Protein AF-M1ZRG5-F1 (afdb_monomer)

InterPro domains:
  IPR015018 Protein of unknown function DUF1905 [PF08922] (2-63)
  IPR037079 AF2212/PG0164-like superfamily [G3DSA:2.40.30.100] (1-65)

Mean predicted aligned error: 11.85 Å

pLDDT: mean 74.37, std 9.32, range [52.0, 87.56]

Sequence (133 aa):
MEIPFDVEKEFAAKRVKVLVKFENEEYRGSIVNMGLSCYIIGITKEIRNKIDRTYGDTIKVELQKDEEERIVIVPEEFKVKLSNNKIANDFYESLSYSQKHKYIQWITSAKKEETKVKRMKEAIVKLENKIKI

Nearest PDB structures (foldseek):
  2d9r-assembly1_A  TM=8.976E-01  e=7.922E-04  Porphyromonas gingivalis W83
  3op1-assembly2_C-2  TM=5.366E-01  e=7.580E+00  Streptococcus pneumoniae
  6lqt-assembly1_AF  TM=2.015E-01  e=8.061E+00  Saccharomyces cerevisiae S288C

Secondary structure (DSSP, 8-state):
-EE-S-HHHHH--SEEEEEEEETTEEEEEEEE--SSSSEEEPPPHHHHHHHT--TT----EEEEE----------HHHHHHHHT-HHHHHHHHHS-HHHHHHHHHHHHT-SSHHHHHHHHHHHHHHHHTT---

Foldseek 3Di:
DWDQDDCCVVPVDQWFFKFKQFPHDTDTWIWHDPVDNTIDTDDDPVVCVVSVDDPPDDTDIDIDGPPPPPDQPDPVVLVVLLVVPVQLVVLLVVDDPVQVNVLSCVLVVDPDPVVSVVSSVVSSVCSSVSHTD

Organism: NCBI:txid1232189

Radius of gyration: 19.48 Å; Cα contacts (8 Å, |Δi|>4): 153; chains: 1; bounding box: 47×26×49 Å

Structure (mmCIF, N/CA/C/O backbone):
data_AF-M1ZRG5-F1
#
_entry.id   AF-M1ZRG5-F1
#
loop_
_atom_site.group_PDB
_atom_site.id
_atom_site.type_symbol
_atom_site.label_atom_id
_atom_site.label_alt_id
_atom_site.label_comp_id
_atom_site.label_asym_id
_atom_site.label_entity_id
_atom_site.label_seq_id
_atom_site.pdbx_PDB_ins_code
_atom_site.Cartn_x
_atom_site.Cartn_y
_atom_site.Cartn_z
_atom_site.occupancy
_atom_site.B_iso_or_equiv
_atom_site.auth_seq_id
_atom_site.auth_comp_id
_atom_site.auth_asym_id
_atom_site.auth_atom_id
_atom_site.pdbx_PDB_model_num
ATOM 1 N N . MET A 1 1 ? 11.801 -7.002 -19.433 1.00 62.69 1 MET A N 1
ATOM 2 C CA . MET A 1 1 ? 12.129 -6.134 -20.579 1.00 62.69 1 MET A CA 1
ATOM 3 C C . MET A 1 1 ? 13.457 -5.491 -20.271 1.00 62.69 1 MET A C 1
ATOM 5 O O . MET A 1 1 ? 13.621 -5.033 -19.143 1.00 62.69 1 MET A O 1
ATOM 9 N N . GLU A 1 2 ? 14.387 -5.551 -21.212 1.00 64.31 2 GLU A N 1
ATOM 10 C CA . GLU A 1 2 ? 15.699 -4.923 -21.084 1.00 64.31 2 GLU A CA 1
ATOM 11 C C . GLU A 1 2 ? 15.589 -3.498 -21.604 1.00 64.31 2 GLU A C 1
ATOM 13 O O . GLU A 1 2 ? 15.056 -3.261 -22.687 1.00 64.31 2 GLU A O 1
ATOM 18 N N . ILE A 1 3 ? 16.022 -2.547 -20.790 1.00 65.81 3 ILE A N 1
ATOM 19 C CA . ILE A 1 3 ? 16.020 -1.137 -21.142 1.00 65.81 3 ILE A CA 1
ATOM 20 C C . ILE A 1 3 ? 17.432 -0.798 -21.646 1.00 65.81 3 ILE A C 1
ATOM 22 O O . ILE A 1 3 ? 18.366 -0.834 -20.842 1.00 65.81 3 ILE A O 1
ATOM 26 N N . PRO A 1 4 ? 17.612 -0.480 -22.944 1.00 63.31 4 PRO A N 1
ATOM 27 C CA . PRO A 1 4 ? 18.928 -0.238 -23.543 1.00 63.31 4 PRO A CA 1
ATOM 28 C C . PRO A 1 4 ? 19.482 1.172 -23.266 1.00 63.31 4 PRO A C 1
ATOM 30 O O . PRO A 1 4 ? 20.383 1.625 -23.967 1.00 63.31 4 PRO A O 1
ATOM 33 N N . PHE A 1 5 ? 18.943 1.890 -22.278 1.00 63.22 5 PHE A N 1
ATOM 34 C CA . PHE A 1 5 ? 19.421 3.211 -21.878 1.00 63.22 5 PHE A CA 1
ATOM 35 C C . PHE A 1 5 ? 19.763 3.242 -20.387 1.00 63.22 5 PHE A C 1
ATOM 37 O O . PHE A 1 5 ? 19.273 2.440 -19.588 1.00 63.22 5 PHE A O 1
ATOM 44 N N . ASP A 1 6 ? 20.628 4.183 -20.026 1.00 63.56 6 ASP A N 1
ATOM 45 C CA . ASP A 1 6 ? 21.233 4.262 -18.705 1.00 63.56 6 ASP A CA 1
ATOM 46 C C . ASP A 1 6 ? 20.306 4.963 -17.699 1.00 63.56 6 ASP A C 1
ATOM 48 O O . ASP A 1 6 ? 20.310 6.185 -17.538 1.00 63.56 6 ASP A O 1
ATOM 52 N N . VAL A 1 7 ? 19.463 4.170 -17.035 1.00 65.00 7 VAL A N 1
ATOM 53 C CA . VAL A 1 7 ? 18.509 4.657 -16.028 1.00 65.00 7 VAL A CA 1
ATOM 54 C C . VAL A 1 7 ? 19.241 5.225 -14.807 1.00 65.00 7 VAL A C 1
ATOM 56 O O . VAL A 1 7 ? 18.728 6.134 -14.169 1.00 65.00 7 VAL A O 1
ATOM 59 N N . GLU A 1 8 ? 20.437 4.745 -14.457 1.00 61.56 8 GLU A N 1
ATOM 60 C CA . GLU A 1 8 ? 21.197 5.311 -13.331 1.00 61.56 8 GLU A CA 1
ATOM 61 C C . GLU A 1 8 ? 21.732 6.703 -13.659 1.00 61.56 8 GLU A C 1
ATOM 63 O O . GLU A 1 8 ? 21.736 7.560 -12.781 1.00 61.56 8 GLU A O 1
ATOM 68 N N . LYS A 1 9 ? 22.089 6.973 -14.918 1.00 61.34 9 LYS A N 1
ATOM 69 C CA . LYS A 1 9 ? 22.484 8.318 -15.350 1.00 61.34 9 LYS A CA 1
ATOM 70 C C . LYS A 1 9 ? 21.325 9.319 -15.348 1.00 61.34 9 LYS A C 1
ATOM 72 O O . LYS A 1 9 ? 21.523 10.461 -14.950 1.00 61.34 9 LYS A O 1
ATOM 77 N N . GLU A 1 10 ? 20.135 8.894 -15.770 1.00 65.00 10 GLU A N 1
ATOM 78 C CA . GLU A 1 10 ? 18.929 9.743 -15.807 1.00 65.00 10 GLU A CA 1
ATOM 79 C C . GLU A 1 10 ? 18.258 9.893 -14.432 1.00 65.00 10 GLU A C 1
ATOM 81 O O . GLU A 1 10 ? 17.826 10.978 -14.052 1.00 65.00 10 GLU A O 1
ATOM 86 N N . PHE A 1 11 ? 18.180 8.812 -13.654 1.00 62.44 11 PHE A N 1
ATOM 87 C CA . PHE A 1 11 ? 17.395 8.762 -12.418 1.00 62.44 11 PHE A CA 1
ATOM 88 C C . PHE A 1 11 ? 18.240 8.663 -11.137 1.00 62.44 11 PHE A C 1
ATOM 90 O O . PHE A 1 11 ? 17.670 8.644 -10.043 1.00 62.44 11 PHE A O 1
ATOM 97 N N . ALA A 1 12 ? 19.573 8.601 -11.246 1.00 57.56 12 ALA A N 1
ATOM 98 C CA . ALA A 1 12 ? 20.544 8.638 -10.142 1.00 57.56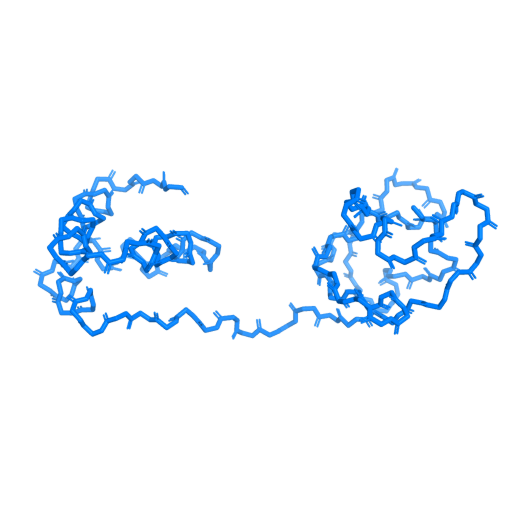 12 ALA A CA 1
ATOM 99 C C . ALA A 1 12 ? 20.325 7.603 -9.018 1.00 57.56 12 ALA A C 1
ATOM 101 O O . ALA A 1 12 ? 20.787 7.789 -7.891 1.00 57.56 12 ALA A O 1
ATOM 102 N N . ALA A 1 13 ? 19.619 6.501 -9.289 1.00 60.31 13 ALA A N 1
ATOM 103 C CA . ALA A 1 13 ? 19.348 5.475 -8.289 1.00 60.31 13 ALA A CA 1
ATOM 104 C C . ALA A 1 13 ? 19.317 4.059 -8.882 1.00 60.31 13 ALA A C 1
ATOM 106 O O . ALA A 1 13 ? 18.770 3.811 -9.952 1.00 60.31 13 ALA A O 1
ATOM 107 N N . LYS A 1 14 ? 19.842 3.094 -8.116 1.00 58.69 14 LYS A N 1
ATOM 108 C CA . LYS A 1 14 ? 19.824 1.655 -8.455 1.00 58.69 14 LYS A CA 1
ATOM 109 C C . LYS A 1 14 ? 18.425 1.035 -8.402 1.00 58.69 14 LYS A C 1
ATOM 111 O O . LYS A 1 14 ? 18.175 -0.007 -9.008 1.00 58.69 14 LYS A O 1
ATOM 116 N N . ARG A 1 15 ? 17.525 1.658 -7.634 1.00 65.00 15 ARG A N 1
ATOM 117 C CA . ARG A 1 15 ? 16.115 1.289 -7.510 1.00 65.00 15 ARG A CA 1
ATOM 118 C C . ARG A 1 15 ? 15.265 2.545 -7.575 1.00 65.00 15 ARG A C 1
ATOM 120 O O . ARG A 1 15 ? 15.196 3.294 -6.605 1.00 65.00 15 ARG A O 1
ATOM 127 N N . VAL A 1 16 ? 14.598 2.739 -8.703 1.00 68.25 16 VAL A N 1
ATOM 128 C CA . VAL A 1 16 ? 13.790 3.934 -8.964 1.00 68.25 16 VAL A CA 1
ATOM 129 C C . VAL A 1 16 ? 12.347 3.507 -9.132 1.00 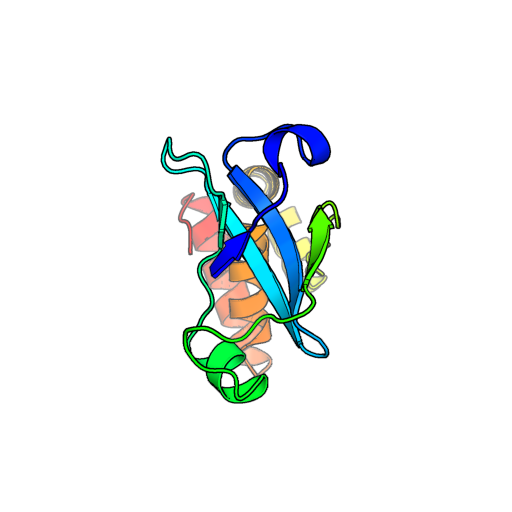68.25 16 VAL A C 1
ATOM 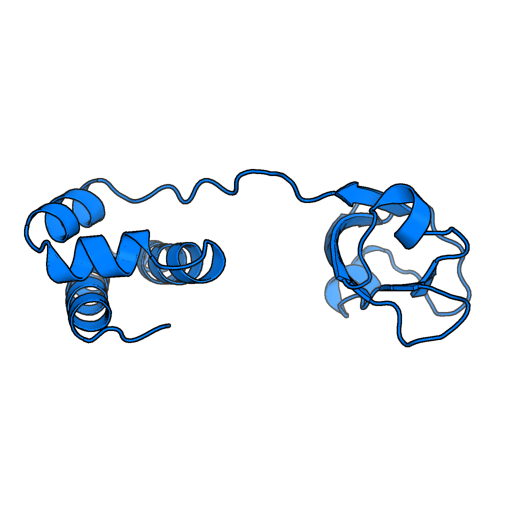131 O O . VAL A 1 16 ? 12.046 2.575 -9.883 1.00 68.25 16 VAL A O 1
ATOM 134 N N . LYS A 1 17 ? 11.448 4.175 -8.408 1.00 70.75 17 LYS A N 1
ATOM 135 C CA . LYS A 1 17 ? 10.017 4.082 -8.685 1.00 70.75 17 LYS A CA 1
ATOM 136 C C . LYS A 1 17 ? 9.738 4.949 -9.897 1.00 70.75 17 LYS A C 1
ATOM 138 O O . LYS A 1 17 ? 9.982 6.153 -9.870 1.00 70.75 17 LYS A O 1
ATOM 143 N N . VAL A 1 18 ? 9.260 4.313 -10.948 1.00 74.56 18 VAL A N 1
ATOM 144 C CA . VAL A 1 18 ? 8.976 4.978 -12.212 1.00 74.56 18 VAL A CA 1
ATOM 145 C C . VAL A 1 18 ? 7.553 4.676 -12.626 1.00 74.56 18 VAL A C 1
ATOM 147 O O . VAL A 1 18 ? 7.029 3.578 -12.400 1.00 74.56 18 VAL A O 1
ATOM 150 N N . LEU A 1 19 ? 6.941 5.670 -13.240 1.00 75.62 19 LEU A N 1
ATOM 151 C CA . LEU A 1 19 ? 5.712 5.526 -13.980 1.00 75.62 19 LEU A CA 1
ATOM 152 C C . LEU A 1 19 ? 6.129 5.333 -15.438 1.00 75.62 19 LEU A C 1
ATOM 154 O O . LEU A 1 19 ? 6.686 6.227 -16.067 1.00 75.62 19 LEU A O 1
ATOM 158 N N . VAL A 1 20 ? 5.983 4.106 -15.921 1.00 75.56 20 VAL A N 1
ATOM 159 C CA . VAL A 1 20 ? 6.331 3.704 -17.279 1.00 75.56 20 VAL A CA 1
ATOM 160 C C . VAL A 1 20 ? 5.064 3.615 -18.093 1.00 75.56 20 VAL A C 1
ATOM 162 O O . VAL A 1 20 ? 4.181 2.829 -17.770 1.00 75.56 20 VAL A O 1
ATOM 165 N N . LYS A 1 21 ? 4.979 4.391 -19.160 1.00 78.12 21 LYS A N 1
ATOM 166 C CA . LYS A 1 21 ? 3.895 4.311 -20.125 1.00 78.12 21 LYS A CA 1
ATOM 167 C C . LYS A 1 21 ? 4.348 3.462 -21.307 1.00 78.12 21 LYS A C 1
ATOM 169 O O . LYS A 1 21 ? 5.275 3.823 -22.029 1.00 78.12 21 LYS A O 1
ATOM 174 N N . PHE A 1 22 ? 3.729 2.299 -21.462 1.00 78.19 22 PHE A N 1
ATOM 175 C CA . PHE A 1 22 ? 3.969 1.361 -22.551 1.00 78.19 22 PHE A CA 1
ATOM 176 C C . PHE A 1 22 ? 2.959 1.631 -23.669 1.00 78.19 22 PHE A C 1
ATOM 178 O O . PHE A 1 22 ? 1.811 1.207 -23.554 1.00 78.19 22 PHE A O 1
ATOM 185 N N . GLU A 1 23 ? 3.371 2.338 -24.724 1.00 73.69 23 GLU A N 1
ATOM 186 C CA . GLU A 1 23 ? 2.516 2.859 -25.812 1.00 73.69 23 GLU A CA 1
ATOM 187 C C . GLU A 1 23 ? 1.293 3.674 -25.334 1.00 73.69 23 GLU A C 1
ATOM 189 O O . GLU A 1 23 ? 1.291 4.899 -25.415 1.00 73.69 23 GLU A O 1
ATOM 194 N N . ASN A 1 24 ? 0.258 3.004 -24.823 1.00 69.25 24 ASN A N 1
ATOM 195 C CA . ASN A 1 24 ? -0.990 3.593 -24.335 1.00 69.25 24 ASN A CA 1
ATOM 196 C C . ASN A 1 24 ? -1.354 3.180 -22.896 1.00 69.25 24 ASN A C 1
ATOM 198 O O . ASN A 1 24 ? -2.359 3.641 -22.366 1.00 69.25 24 ASN A O 1
ATOM 202 N N . GLU A 1 25 ? -0.554 2.325 -22.256 1.00 73.81 25 GLU A N 1
ATOM 203 C CA . GLU A 1 25 ? -0.836 1.789 -20.923 1.00 73.81 25 GLU A CA 1
ATOM 204 C C . GLU A 1 25 ? 0.164 2.286 -19.889 1.00 73.81 25 GLU A C 1
ATOM 206 O O . GLU A 1 25 ? 1.370 2.064 -19.992 1.00 73.81 25 GLU A O 1
ATOM 211 N N . GLU A 1 26 ? -0.351 2.939 -18.855 1.00 76.38 26 GLU A N 1
ATOM 212 C CA . GLU A 1 26 ? 0.445 3.430 -17.741 1.00 76.38 26 GLU A CA 1
ATOM 213 C C . GLU A 1 26 ? 0.686 2.323 -16.714 1.00 76.38 26 GLU A C 1
ATOM 215 O O . GLU A 1 26 ? -0.234 1.687 -16.198 1.00 76.38 26 GLU A O 1
ATOM 220 N N . TYR A 1 27 ? 1.951 2.123 -16.366 1.00 76.44 27 TYR A N 1
ATOM 221 C CA . TYR A 1 27 ? 2.387 1.150 -15.388 1.00 76.44 27 TYR A CA 1
ATOM 222 C C . TYR A 1 27 ? 3.282 1.774 -14.339 1.00 76.44 27 TYR A C 1
ATOM 224 O O . TYR A 1 27 ? 4.308 2.376 -14.633 1.00 76.44 27 TYR A O 1
ATOM 232 N N . ARG A 1 28 ? 2.964 1.526 -13.073 1.00 74.00 28 ARG A N 1
ATOM 233 C CA . ARG A 1 28 ? 3.845 1.901 -11.970 1.00 74.00 28 ARG A CA 1
ATOM 234 C C . ARG A 1 28 ? 4.734 0.725 -11.619 1.00 74.00 28 ARG A C 1
ATOM 236 O O . ARG A 1 28 ? 4.289 -0.242 -11.001 1.00 74.00 28 ARG A O 1
ATOM 243 N N . GLY A 1 29 ? 5.994 0.834 -12.013 1.00 72.19 29 GLY A N 1
ATOM 244 C CA . GLY A 1 29 ? 7.008 -0.185 -11.810 1.00 72.19 29 GLY A CA 1
ATOM 245 C C . GLY A 1 29 ? 8.115 0.261 -10.864 1.00 72.19 29 GLY A C 1
ATOM 246 O O . GLY A 1 29 ? 8.188 1.394 -10.387 1.00 72.19 29 GLY A O 1
ATOM 247 N N . SER A 1 30 ? 9.017 -0.671 -10.586 1.00 72.06 30 SER A N 1
ATOM 248 C CA . SER A 1 30 ? 10.340 -0.342 -10.066 1.00 72.06 30 SER A CA 1
ATOM 249 C C . SER A 1 30 ? 11.363 -0.827 -11.073 1.00 72.06 30 SER A C 1
ATOM 251 O O . SER A 1 30 ? 11.349 -2.007 -11.426 1.00 72.06 30 SER A O 1
ATOM 253 N N . ILE A 1 31 ? 12.237 0.071 -11.517 1.00 76.31 31 ILE A N 1
ATOM 254 C CA . ILE A 1 31 ? 13.424 -0.337 -12.259 1.00 76.31 31 ILE A CA 1
ATOM 255 C C . ILE A 1 31 ? 14.448 -0.808 -11.244 1.00 76.31 31 ILE A C 1
ATOM 257 O O . ILE A 1 31 ? 14.682 -0.142 -10.231 1.00 76.31 31 ILE A O 1
ATOM 261 N N . VAL A 1 32 ? 15.033 -1.966 -11.517 1.00 69.94 32 VAL A N 1
ATOM 262 C CA . VAL A 1 32 ? 16.123 -2.521 -10.727 1.00 69.94 32 VAL A CA 1
ATOM 263 C C . VAL A 1 32 ? 17.312 -2.786 -11.637 1.00 69.94 32 VAL A C 1
ATOM 265 O O . VAL A 1 32 ? 17.160 -3.296 -12.749 1.00 69.94 32 VAL A O 1
ATOM 268 N N . ASN A 1 33 ? 18.500 -2.446 -11.152 1.00 68.44 33 ASN A N 1
ATOM 269 C CA . ASN A 1 33 ? 19.747 -2.920 -11.733 1.00 68.44 33 ASN A CA 1
ATOM 270 C C . ASN A 1 33 ? 20.224 -4.137 -10.923 1.00 68.44 33 ASN A C 1
ATOM 272 O O . ASN A 1 33 ? 20.478 -4.022 -9.724 1.00 68.44 33 ASN A O 1
ATOM 276 N N . MET A 1 34 ? 20.314 -5.309 -11.558 1.00 60.38 34 MET A N 1
ATOM 277 C CA . MET A 1 34 ? 20.814 -6.545 -10.932 1.00 60.38 34 MET A CA 1
ATOM 278 C C . MET A 1 34 ? 22.340 -6.722 -11.084 1.00 60.38 34 MET A C 1
ATOM 280 O O . MET A 1 34 ? 22.832 -7.845 -11.078 1.00 60.38 34 MET A O 1
ATOM 284 N N . GLY A 1 35 ? 23.107 -5.638 -11.232 1.00 57.44 35 GLY A N 1
ATOM 285 C CA . GLY A 1 35 ? 24.555 -5.693 -11.473 1.00 57.44 35 GLY A CA 1
ATOM 286 C C . GLY A 1 35 ? 24.927 -6.106 -12.901 1.00 57.44 35 GLY A C 1
ATOM 287 O O . GLY A 1 35 ? 26.052 -6.533 -13.140 1.00 57.44 35 GLY A O 1
ATOM 288 N N . LEU A 1 36 ? 23.982 -5.995 -13.836 1.00 57.97 36 LEU A N 1
ATOM 289 C CA . LEU A 1 36 ? 24.164 -6.263 -15.263 1.00 57.97 36 LEU A CA 1
ATOM 290 C C . LEU A 1 36 ? 24.201 -4.937 -16.033 1.00 57.97 36 LEU A C 1
ATOM 292 O O . LEU A 1 36 ? 23.675 -3.925 -15.572 1.00 57.97 36 LEU A O 1
ATOM 296 N N . SER A 1 37 ? 24.755 -4.958 -17.246 1.00 60.31 37 SER A N 1
ATOM 297 C CA . SER A 1 37 ? 24.798 -3.812 -18.172 1.00 60.31 37 SER A CA 1
ATOM 298 C C . SER A 1 37 ? 23.420 -3.370 -18.698 1.00 60.31 37 SER A C 1
ATOM 300 O O . SER A 1 37 ? 23.352 -2.506 -19.563 1.00 60.31 37 SER A O 1
ATOM 302 N N . CYS A 1 38 ? 22.328 -3.983 -18.228 1.00 63.22 38 CYS A N 1
ATOM 303 C CA . CYS A 1 38 ? 20.959 -3.732 -18.669 1.00 63.22 38 CYS A CA 1
ATOM 304 C C . CYS A 1 38 ? 20.038 -3.529 -17.460 1.00 63.22 38 CYS A C 1
ATOM 306 O O . CYS A 1 38 ? 20.070 -4.302 -16.497 1.00 63.22 38 CYS A O 1
ATOM 308 N N . 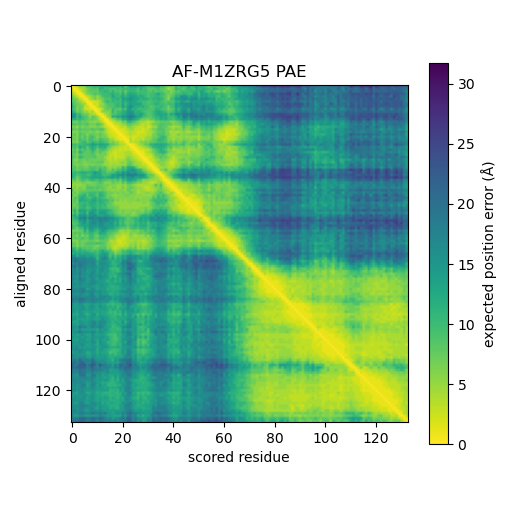TYR A 1 39 ? 19.174 -2.515 -17.527 1.00 69.19 39 TYR A N 1
ATOM 309 C CA . TYR A 1 39 ? 18.123 -2.308 -16.532 1.00 69.19 39 TYR A CA 1
ATOM 310 C C . TYR A 1 39 ? 16.929 -3.194 -16.843 1.00 69.19 39 TYR A C 1
ATOM 312 O O . TYR A 1 39 ? 16.527 -3.343 -18.000 1.00 69.19 39 TYR A O 1
ATOM 320 N N . ILE A 1 40 ? 16.338 -3.760 -15.794 1.00 69.75 40 ILE A N 1
ATOM 321 C CA . ILE A 1 40 ? 15.186 -4.640 -15.928 1.00 69.75 40 ILE A CA 1
ATOM 322 C C . ILE A 1 40 ? 13.990 -3.973 -15.263 1.00 69.75 40 ILE A C 1
ATOM 324 O O . ILE A 1 40 ? 14.037 -3.577 -14.095 1.00 69.75 40 ILE A O 1
ATOM 328 N N . ILE A 1 41 ? 12.889 -3.900 -16.007 1.00 73.06 41 ILE A N 1
ATOM 329 C CA . ILE A 1 41 ? 11.569 -3.622 -15.450 1.00 73.06 41 ILE A CA 1
ATOM 330 C C . ILE A 1 41 ? 10.717 -4.889 -15.481 1.00 73.06 41 ILE A C 1
ATOM 332 O O . ILE A 1 41 ? 10.589 -5.568 -16.509 1.00 73.06 41 ILE A O 1
ATOM 336 N N . GLY A 1 42 ? 10.151 -5.223 -14.322 1.00 67.06 42 GLY A N 1
ATOM 337 C CA . GLY A 1 42 ? 9.166 -6.288 -14.198 1.00 67.06 42 GLY A CA 1
ATOM 338 C C . GLY A 1 42 ? 7.813 -5.785 -14.680 1.00 67.06 42 GLY A C 1
ATOM 339 O O . GLY A 1 42 ? 7.289 -4.838 -14.105 1.00 67.06 42 GLY A O 1
ATOM 340 N N . ILE A 1 43 ? 7.254 -6.415 -15.709 1.00 70.75 43 ILE A N 1
ATOM 341 C CA . ILE A 1 43 ? 5.931 -6.095 -16.261 1.00 70.75 43 ILE A CA 1
ATOM 342 C C . ILE A 1 43 ? 4.949 -7.157 -15.763 1.00 70.75 43 ILE A C 1
ATOM 344 O O . ILE A 1 43 ? 5.253 -8.351 -15.806 1.00 70.75 43 ILE A O 1
ATOM 348 N N . THR A 1 44 ? 3.780 -6.745 -15.271 1.00 74.06 44 THR A N 1
ATOM 349 C CA . THR A 1 44 ? 2.726 -7.688 -14.875 1.00 74.06 44 THR A CA 1
ATOM 350 C C . THR A 1 44 ? 2.055 -8.311 -16.100 1.00 74.06 44 THR A C 1
ATOM 352 O O . THR A 1 44 ? 2.018 -7.735 -17.189 1.00 74.06 44 THR A O 1
ATOM 355 N N . LYS A 1 45 ? 1.483 -9.509 -15.926 1.00 72.31 45 LYS A N 1
ATOM 356 C CA . LYS A 1 45 ? 0.783 -10.231 -17.002 1.00 72.31 45 LYS A CA 1
ATOM 357 C C . LYS A 1 45 ? -0.379 -9.422 -17.597 1.00 72.31 45 LYS A C 1
ATOM 359 O O . LYS A 1 45 ? -0.651 -9.548 -18.783 1.00 72.31 45 LYS A O 1
ATOM 364 N N . GLU A 1 46 ? -1.025 -8.575 -16.797 1.00 73.44 46 GLU A N 1
ATOM 365 C CA . GLU A 1 46 ? -2.120 -7.702 -17.240 1.00 73.44 46 GLU A CA 1
ATOM 366 C C . GLU A 1 46 ? -1.671 -6.693 -18.296 1.00 73.44 46 GLU A C 1
ATOM 368 O O . GLU A 1 46 ? -2.269 -6.627 -19.365 1.00 73.44 46 GLU A O 1
ATOM 373 N N . ILE A 1 47 ? -0.582 -5.964 -18.044 1.00 75.12 47 ILE A N 1
ATOM 374 C CA . ILE A 1 47 ? -0.062 -4.990 -19.013 1.00 75.12 47 ILE A CA 1
ATOM 375 C C . ILE A 1 47 ? 0.444 -5.691 -20.251 1.00 75.12 47 ILE A C 1
ATOM 377 O O . ILE A 1 47 ? 0.185 -5.226 -21.351 1.00 75.12 47 ILE A O 1
ATOM 381 N N . ARG A 1 48 ? 1.088 -6.848 -20.077 1.00 73.56 48 ARG A N 1
ATOM 382 C CA . ARG A 1 48 ? 1.521 -7.673 -21.199 1.00 73.56 48 ARG A CA 1
ATOM 383 C C . ARG A 1 48 ? 0.363 -8.065 -22.122 1.00 73.56 48 ARG A C 1
ATOM 385 O O . ARG A 1 48 ? 0.520 -7.992 -23.333 1.00 73.56 48 ARG A O 1
ATOM 392 N N . ASN A 1 49 ? -0.773 -8.467 -21.554 1.00 74.62 49 ASN A N 1
ATOM 393 C CA . ASN A 1 49 ? -1.969 -8.785 -22.333 1.00 74.62 49 ASN A CA 1
ATOM 394 C C . ASN A 1 49 ? -2.566 -7.539 -22.995 1.00 74.62 49 ASN A C 1
ATOM 396 O O . ASN A 1 49 ? -3.084 -7.635 -24.096 1.00 74.62 49 ASN A O 1
ATOM 400 N N . LYS A 1 50 ? -2.504 -6.374 -22.344 1.00 75.94 50 LYS A N 1
ATOM 401 C CA . LYS A 1 50 ? -3.061 -5.137 -22.903 1.00 75.94 50 LYS A CA 1
ATOM 402 C C . LYS A 1 50 ? -2.245 -4.550 -24.048 1.00 75.94 50 LYS A C 1
ATOM 404 O O . LYS A 1 50 ? -2.827 -4.035 -24.993 1.00 75.94 50 LYS A O 1
ATOM 409 N N . ILE A 1 51 ? -0.918 -4.607 -23.959 1.00 72.75 51 ILE A N 1
ATOM 410 C CA . ILE A 1 51 ? -0.046 -4.166 -25.053 1.00 72.75 51 ILE A CA 1
ATOM 411 C C . ILE A 1 51 ? -0.038 -5.178 -26.208 1.00 72.75 51 ILE A C 1
ATOM 413 O O . ILE A 1 51 ? 0.421 -4.836 -27.288 1.00 72.75 51 ILE A O 1
ATOM 417 N N . ASP A 1 52 ? -0.531 -6.403 -25.981 1.00 67.12 52 ASP A N 1
ATOM 418 C CA . ASP A 1 52 ? -0.532 -7.523 -26.935 1.00 67.12 52 ASP A CA 1
ATOM 419 C C . ASP A 1 52 ? 0.851 -7.762 -27.576 1.00 67.12 52 ASP A C 1
ATOM 421 O O . ASP A 1 52 ? 0.990 -8.095 -28.748 1.00 67.12 52 ASP A O 1
ATOM 425 N N . ARG A 1 53 ? 1.924 -7.557 -26.795 1.00 67.50 53 ARG A N 1
ATOM 426 C CA . ARG A 1 53 ? 3.313 -7.732 -27.251 1.00 67.50 53 ARG A CA 1
ATOM 427 C C . ARG A 1 53 ? 3.980 -8.931 -26.602 1.00 67.50 53 ARG A C 1
ATOM 429 O O . ARG A 1 53 ? 3.864 -9.195 -25.396 1.00 67.50 53 ARG A O 1
ATOM 436 N N . THR A 1 54 ? 4.727 -9.663 -27.421 1.00 57.47 54 THR A N 1
ATOM 437 C CA . THR A 1 54 ? 5.426 -10.885 -27.025 1.00 57.47 54 THR A CA 1
ATOM 438 C C . THR A 1 54 ? 6.913 -10.645 -26.763 1.00 57.47 54 THR A C 1
ATOM 440 O O . THR A 1 54 ? 7.412 -9.524 -26.804 1.00 57.47 54 THR A O 1
ATOM 443 N N . TYR A 1 55 ? 7.630 -11.710 -26.400 1.00 64.44 55 TYR A N 1
ATOM 444 C CA . TYR A 1 55 ? 9.082 -11.659 -26.233 1.00 64.44 55 TYR A CA 1
ATOM 445 C C . TYR A 1 55 ? 9.743 -11.297 -27.575 1.00 64.44 55 TYR A C 1
ATOM 447 O O . TYR A 1 55 ? 9.399 -11.904 -28.584 1.00 64.44 55 TYR A O 1
ATOM 455 N N . GLY A 1 56 ? 10.675 -10.341 -27.581 1.00 66.44 56 GLY A N 1
ATOM 456 C CA . GLY A 1 56 ? 11.412 -9.925 -28.785 1.00 66.44 56 GLY A CA 1
ATOM 457 C C . GLY A 1 56 ? 10.853 -8.697 -2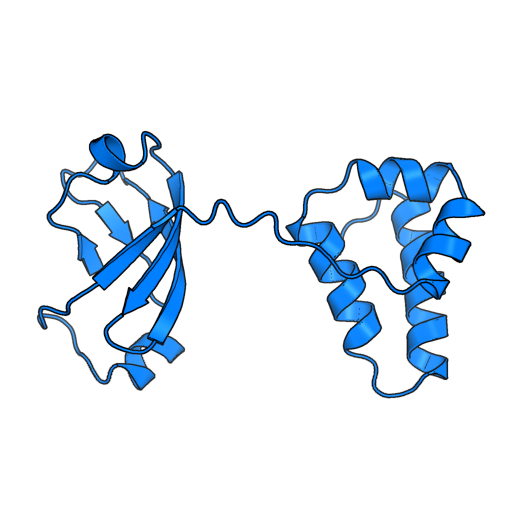9.514 1.00 66.44 56 GLY A C 1
ATOM 458 O O . GLY A 1 56 ? 11.529 -8.183 -30.399 1.00 66.44 56 GLY A O 1
ATOM 459 N N . ASP A 1 57 ? 9.678 -8.191 -29.128 1.00 68.31 57 ASP A N 1
ATOM 460 C CA . ASP A 1 57 ? 9.131 -6.955 -29.696 1.00 68.31 57 ASP A CA 1
ATOM 461 C C . ASP A 1 57 ? 9.779 -5.714 -29.064 1.00 68.31 57 ASP A C 1
ATOM 463 O O . ASP A 1 57 ? 9.869 -5.589 -27.837 1.00 68.31 57 ASP A O 1
ATOM 467 N N . THR A 1 58 ? 10.183 -4.765 -29.908 1.00 66.12 58 THR A N 1
ATOM 468 C CA . THR A 1 58 ? 10.631 -3.440 -29.471 1.00 66.12 58 THR A CA 1
ATOM 469 C C . THR A 1 58 ? 9.416 -2.541 -29.310 1.00 66.12 58 THR A C 1
ATOM 471 O O . THR A 1 58 ? 8.769 -2.184 -30.293 1.00 66.12 58 THR A O 1
ATOM 474 N N . ILE A 1 59 ? 9.126 -2.133 -28.079 1.00 71.00 59 ILE A N 1
ATOM 475 C CA . ILE A 1 59 ? 8.065 -1.164 -27.793 1.00 71.00 59 ILE A CA 1
ATOM 476 C C . ILE A 1 59 ? 8.652 0.177 -27.374 1.00 71.00 59 ILE A C 1
ATOM 478 O O . ILE A 1 59 ? 9.721 0.240 -26.764 1.00 71.00 59 ILE A O 1
ATOM 482 N N . LYS A 1 60 ? 7.928 1.259 -27.669 1.00 69.50 60 LYS A N 1
ATOM 483 C CA . LYS A 1 60 ? 8.243 2.571 -27.107 1.00 69.50 60 LYS A CA 1
ATOM 484 C C . LYS A 1 60 ? 7.731 2.637 -25.676 1.00 69.50 60 LYS A C 1
ATOM 486 O O . LYS A 1 60 ? 6.556 2.381 -25.408 1.00 69.50 60 LYS A O 1
ATOM 491 N N . VAL A 1 61 ? 8.642 2.972 -24.772 1.00 70.81 61 VAL A N 1
ATOM 492 C CA . VAL A 1 61 ? 8.361 3.132 -23.350 1.00 70.81 61 VAL A CA 1
ATOM 493 C C . VAL A 1 61 ? 8.731 4.546 -22.953 1.00 70.81 61 VAL A C 1
ATOM 495 O O . VAL A 1 61 ? 9.850 4.988 -23.203 1.00 70.81 61 VAL A O 1
ATOM 498 N N . GLU A 1 62 ? 7.791 5.267 -22.364 1.00 75.69 62 GLU A N 1
ATOM 499 C CA . GLU A 1 62 ? 8.068 6.563 -21.754 1.00 75.69 62 GLU A CA 1
ATOM 500 C C . GLU A 1 62 ? 8.237 6.334 -20.260 1.00 75.69 62 GLU A C 1
ATOM 502 O O . GLU A 1 62 ? 7.375 5.724 -19.630 1.00 75.69 62 GLU A O 1
ATOM 507 N N . LEU A 1 63 ? 9.351 6.779 -19.685 1.00 72.62 63 LEU A N 1
ATOM 508 C CA . LEU A 1 63 ? 9.584 6.654 -18.252 1.00 72.62 63 LEU A CA 1
ATOM 509 C C . LEU A 1 63 ? 9.548 8.026 -17.619 1.00 72.62 63 LEU A C 1
ATOM 511 O O . LEU A 1 63 ? 10.285 8.925 -18.011 1.00 72.62 63 LEU A O 1
ATOM 515 N N . GLN A 1 64 ? 8.717 8.155 -16.599 1.00 72.19 64 GLN A N 1
ATOM 516 C CA . GLN A 1 64 ? 8.682 9.317 -15.735 1.00 72.19 64 GLN A CA 1
ATOM 517 C C . GLN A 1 64 ? 9.046 8.900 -14.321 1.00 72.19 64 GLN A C 1
ATOM 519 O O . GLN A 1 64 ? 8.663 7.830 -13.835 1.00 72.19 64 GLN A O 1
ATOM 524 N N . LYS A 1 65 ? 9.815 9.751 -13.644 1.00 69.06 65 LYS A N 1
ATOM 525 C CA . LYS A 1 65 ? 10.110 9.566 -12.228 1.00 69.06 65 LYS A CA 1
ATOM 526 C C . LYS A 1 65 ? 8.793 9.768 -11.485 1.00 69.06 65 LYS A C 1
ATOM 528 O O . LYS A 1 65 ? 8.163 10.811 -11.632 1.00 69.06 65 LYS A O 1
ATOM 533 N N . ASP A 1 66 ? 8.360 8.767 -10.721 1.00 67.38 66 ASP A N 1
ATOM 534 C CA . ASP A 1 66 ? 7.157 8.872 -9.882 1.00 67.38 66 ASP A CA 1
ATOM 535 C C . ASP A 1 66 ? 7.532 9.740 -8.665 1.00 67.38 66 ASP A C 1
ATOM 537 O O . ASP A 1 66 ? 7.798 9.232 -7.577 1.00 67.38 66 ASP A O 1
ATOM 541 N N . GLU A 1 67 ? 7.658 11.052 -8.893 1.00 56.38 67 GLU A N 1
ATOM 542 C CA . GLU A 1 67 ? 7.803 12.087 -7.857 1.00 56.38 67 GLU A CA 1
ATOM 543 C C . GLU A 1 67 ? 6.457 12.661 -7.433 1.00 56.38 67 GLU A C 1
ATOM 545 O O . GLU A 1 67 ? 6.422 13.513 -6.551 1.00 56.38 67 GLU A O 1
ATOM 550 N N . GLU A 1 68 ? 5.354 12.196 -8.031 1.00 53.19 68 GLU A N 1
ATOM 551 C CA . GLU A 1 68 ? 4.024 12.586 -7.589 1.00 53.19 68 GLU A CA 1
ATOM 552 C C . GLU A 1 68 ? 3.911 12.355 -6.081 1.00 53.19 68 GLU A C 1
ATOM 554 O O . GLU A 1 68 ? 3.969 11.221 -5.588 1.00 53.19 68 GLU A O 1
ATOM 559 N N . GLU A 1 69 ? 3.741 13.455 -5.345 1.00 52.00 69 GLU A N 1
ATOM 560 C CA . GLU A 1 69 ? 3.281 13.448 -3.970 1.00 52.00 69 GLU A CA 1
ATOM 561 C C . GLU A 1 69 ? 1.915 12.796 -3.982 1.00 52.00 69 GLU A C 1
ATOM 563 O O . GLU A 1 69 ? 0.888 13.420 -4.237 1.00 52.00 69 GLU A O 1
ATOM 568 N N . ARG A 1 70 ? 1.902 11.482 -3.793 1.00 58.22 70 ARG A N 1
ATOM 569 C CA . ARG A 1 70 ? 0.664 10.741 -3.842 1.00 58.22 70 ARG A CA 1
ATOM 570 C C . ARG A 1 70 ? -0.164 11.187 -2.634 1.00 58.22 70 ARG A C 1
ATOM 572 O O . ARG A 1 70 ? 0.071 10.783 -1.495 1.00 58.22 70 ARG A O 1
ATOM 579 N N . ILE A 1 71 ? -1.114 12.078 -2.874 1.00 53.41 71 ILE A N 1
ATOM 580 C CA . ILE A 1 71 ? -1.945 12.650 -1.825 1.00 53.41 71 ILE A CA 1
ATOM 581 C C . ILE A 1 71 ? -2.971 11.581 -1.463 1.00 53.41 71 ILE A C 1
ATOM 583 O O . ILE A 1 71 ? -3.811 11.188 -2.273 1.00 53.41 71 ILE A O 1
ATOM 587 N N . VAL A 1 72 ? -2.881 11.036 -0.253 1.00 64.56 72 VAL A N 1
ATOM 588 C CA . VAL A 1 72 ? -3.942 10.171 0.257 1.00 64.56 72 VAL A CA 1
ATOM 589 C C . VAL A 1 72 ? -5.088 11.086 0.672 1.00 64.56 72 VAL A C 1
ATOM 591 O O . VAL A 1 72 ? -4.962 11.810 1.657 1.00 64.56 72 VAL A O 1
ATOM 594 N N . ILE A 1 73 ? -6.202 11.057 -0.064 1.00 65.94 73 ILE A N 1
ATOM 595 C CA . ILE A 1 73 ? -7.428 11.754 0.339 1.00 65.94 73 ILE A CA 1
ATOM 596 C C . ILE A 1 73 ? -7.974 11.032 1.570 1.00 65.94 73 ILE A C 1
ATOM 598 O O . ILE A 1 73 ? -8.617 9.985 1.475 1.00 65.94 73 ILE A O 1
ATOM 602 N N . VAL A 1 74 ? -7.643 11.559 2.743 1.00 73.81 74 VAL A N 1
ATOM 603 C CA . VAL A 1 74 ? -8.126 11.037 4.016 1.00 73.81 74 VAL A CA 1
ATOM 604 C C . VAL A 1 74 ? -9.549 11.556 4.238 1.00 73.81 74 VAL A C 1
ATOM 606 O O . VAL A 1 74 ? -9.730 12.773 4.267 1.00 73.81 74 VAL A O 1
ATOM 609 N N . PRO A 1 75 ? -10.556 10.679 4.417 1.00 78.00 75 PRO A N 1
ATOM 610 C CA . PRO A 1 75 ? -11.909 11.106 4.759 1.00 78.00 75 PRO A CA 1
ATOM 611 C C . PRO A 1 75 ? -11.904 11.947 6.038 1.00 78.00 75 PRO A C 1
ATOM 613 O O . PRO A 1 75 ? -11.236 11.579 7.010 1.00 78.00 75 PRO A O 1
ATOM 616 N N . GLU A 1 76 ? -12.672 13.037 6.072 1.00 76.56 76 GLU A N 1
ATOM 617 C CA . GLU A 1 76 ? -12.742 13.923 7.243 1.00 76.56 76 GLU A CA 1
ATOM 618 C C . GLU A 1 76 ? -13.123 13.165 8.518 1.00 76.56 76 GLU A C 1
ATOM 620 O O . GLU A 1 76 ? -12.507 13.366 9.561 1.00 76.56 76 GLU A O 1
ATOM 625 N N . GLU A 1 77 ? -14.038 12.199 8.422 1.00 79.44 77 GLU A N 1
ATOM 626 C CA . GLU A 1 77 ? -14.419 11.328 9.539 1.00 79.44 77 GLU A CA 1
ATOM 627 C C . GLU A 1 77 ? -13.229 10.573 10.151 1.00 79.44 77 GLU A C 1
ATOM 629 O O . GLU A 1 77 ? -13.147 10.385 11.369 1.00 79.44 77 GLU A O 1
ATOM 634 N N . PHE A 1 78 ? -12.287 10.136 9.310 1.00 81.00 78 PHE A N 1
ATOM 635 C CA . PHE A 1 78 ? -11.088 9.446 9.766 1.00 81.00 78 PHE A CA 1
ATOM 636 C C . PHE A 1 78 ? -10.106 10.423 10.408 1.00 81.00 78 PHE A C 1
ATOM 638 O O . PHE A 1 78 ? -9.540 10.116 11.455 1.00 81.00 78 PHE A O 1
ATOM 645 N N . LYS A 1 79 ? -9.966 11.625 9.836 1.00 81.38 79 LYS A N 1
ATOM 646 C CA . LYS A 1 79 ? -9.138 12.696 10.399 1.00 81.38 79 LYS A CA 1
ATOM 647 C C . LYS A 1 79 ? -9.645 13.135 11.773 1.00 81.38 79 LYS A C 1
ATOM 649 O O . LYS A 1 79 ? -8.852 13.242 12.698 1.00 81.38 79 LYS A O 1
ATOM 654 N N . VAL A 1 80 ? -10.958 13.300 11.945 1.00 83.06 80 VAL A N 1
ATOM 655 C CA . VAL A 1 80 ? -11.570 13.626 13.244 1.00 83.06 80 VAL A CA 1
ATOM 656 C C . VAL A 1 80 ? -11.276 12.531 14.270 1.00 83.06 80 VAL A C 1
ATOM 658 O O . VAL A 1 80 ? -10.886 12.833 15.398 1.00 83.06 80 VAL A O 1
ATOM 661 N N . LYS A 1 81 ? -11.404 11.250 13.901 1.00 82.00 81 LYS A N 1
ATOM 662 C CA . LYS A 1 81 ? -11.068 10.141 14.811 1.00 82.00 81 LYS A CA 1
ATO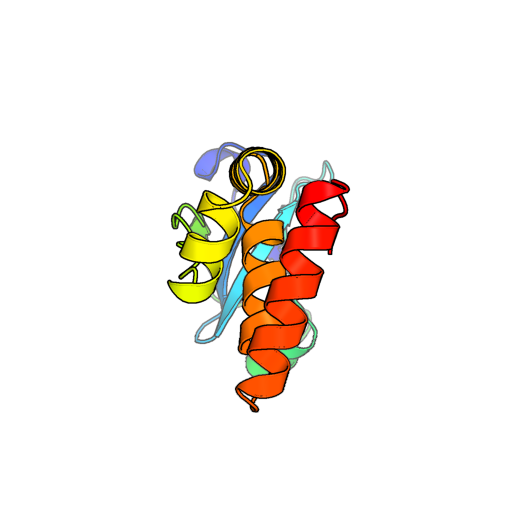M 663 C C . LYS A 1 81 ? -9.578 10.073 15.150 1.00 82.00 81 LYS A C 1
ATOM 665 O O . LYS A 1 81 ? -9.254 9.790 16.299 1.00 82.00 81 LYS A O 1
ATOM 670 N N . LEU A 1 82 ? -8.693 10.351 14.192 1.00 83.50 82 LEU A N 1
ATOM 671 C CA . LEU A 1 82 ? -7.251 10.444 14.430 1.00 83.50 82 LEU A CA 1
ATOM 672 C C . LEU A 1 82 ? -6.920 11.602 15.376 1.00 83.50 82 LEU A C 1
ATOM 674 O O . LEU A 1 82 ? -6.198 11.396 16.342 1.00 83.50 82 LEU A O 1
ATOM 678 N N . SER A 1 83 ? -7.506 12.786 15.177 1.00 82.12 83 SER A N 1
ATOM 679 C CA . SER A 1 83 ? -7.292 13.944 16.058 1.00 82.12 83 SER A CA 1
ATOM 680 C C . SER A 1 83 ? -7.733 13.692 17.501 1.00 82.12 83 SER A C 1
ATOM 682 O O . SER A 1 83 ? -7.122 14.220 18.427 1.00 82.12 83 SER A O 1
ATOM 684 N N . ASN A 1 84 ? -8.762 12.863 17.712 1.00 86.38 84 ASN A N 1
ATOM 685 C CA . ASN A 1 84 ? -9.178 12.444 19.053 1.00 86.38 84 ASN A CA 1
ATOM 686 C C . ASN A 1 84 ? -8.145 11.537 19.746 1.00 86.38 84 ASN A C 1
ATOM 688 O O . ASN A 1 84 ? -8.187 11.393 20.965 1.00 86.38 84 ASN A O 1
ATOM 692 N N . ASN A 1 85 ? -7.223 10.922 19.001 1.00 85.19 85 ASN A N 1
ATOM 693 C CA . ASN A 1 85 ? -6.257 9.973 19.534 1.00 85.19 85 ASN A CA 1
ATOM 694 C C . ASN A 1 85 ? -4.835 10.286 19.040 1.00 85.19 85 ASN A C 1
ATOM 696 O O . ASN A 1 85 ? -4.383 9.799 18.001 1.00 85.19 85 ASN A O 1
ATOM 700 N N . LYS A 1 86 ? -4.107 11.094 19.825 1.00 85.25 86 LYS A N 1
ATOM 701 C CA . LYS A 1 86 ? -2.742 11.542 19.497 1.00 85.25 86 LYS A CA 1
ATOM 702 C C . LYS A 1 86 ? -1.781 10.396 19.177 1.00 85.25 86 LYS A C 1
ATOM 704 O O . LYS A 1 86 ? -0.944 10.566 18.301 1.00 85.25 86 LYS A O 1
ATOM 709 N N . ILE A 1 87 ? -1.904 9.249 19.847 1.00 86.56 87 ILE A N 1
ATOM 710 C CA . ILE A 1 87 ? -1.014 8.095 19.641 1.00 86.56 87 ILE A CA 1
ATOM 711 C C . ILE A 1 87 ? -1.219 7.516 18.238 1.00 86.56 87 ILE A C 1
ATOM 713 O O . ILE A 1 87 ? -0.257 7.288 17.505 1.00 86.56 87 ILE A O 1
ATOM 717 N N . ALA A 1 88 ? -2.480 7.318 17.847 1.00 85.19 88 ALA A N 1
ATOM 718 C CA . ALA A 1 88 ? -2.821 6.833 16.517 1.00 85.19 88 ALA A CA 1
ATOM 719 C C . ALA A 1 88 ? -2.451 7.854 15.430 1.00 85.19 88 ALA A C 1
ATOM 721 O O . ALA A 1 88 ? -1.979 7.449 14.368 1.00 85.19 88 ALA A O 1
ATOM 722 N N . ASN A 1 89 ? -2.634 9.155 15.691 1.00 85.81 89 ASN A N 1
ATOM 723 C CA . ASN A 1 89 ? -2.260 10.210 14.750 1.00 85.81 89 ASN A CA 1
ATOM 724 C C . ASN A 1 89 ? -0.746 10.285 14.524 1.00 85.81 89 ASN A C 1
ATOM 726 O O . ASN A 1 89 ? -0.316 10.275 13.378 1.00 85.81 89 ASN A O 1
ATOM 730 N N . ASP A 1 90 ? 0.056 10.282 15.588 1.00 86.69 90 ASP A N 1
ATOM 731 C CA . ASP A 1 90 ? 1.520 10.328 15.494 1.00 86.69 90 ASP A CA 1
ATOM 732 C C . ASP A 1 90 ? 2.071 9.120 14.717 1.00 86.69 90 ASP A C 1
ATOM 734 O O . ASP A 1 90 ? 2.851 9.260 13.770 1.00 86.69 90 ASP A O 1
ATOM 738 N N . PHE A 1 91 ? 1.556 7.922 15.022 1.00 87.44 91 PHE A N 1
ATOM 739 C CA . PHE A 1 91 ? 1.909 6.726 14.267 1.00 87.44 91 PHE A CA 1
ATOM 740 C C . PHE A 1 91 ? 1.461 6.827 12.808 1.00 87.44 91 PHE A C 1
ATOM 742 O O . PHE A 1 91 ? 2.238 6.511 11.909 1.00 87.44 91 PHE A O 1
ATOM 749 N N . TYR A 1 92 ? 0.233 7.293 12.555 1.00 84.19 92 TYR A N 1
ATOM 750 C CA . TYR A 1 92 ? -0.279 7.475 11.201 1.00 84.19 92 TYR A CA 1
ATOM 751 C C . TYR A 1 92 ? 0.564 8.467 10.404 1.00 84.19 92 TYR A C 1
ATOM 753 O O . TYR A 1 92 ? 0.887 8.177 9.258 1.00 84.19 92 TYR A O 1
ATOM 761 N N . GLU A 1 93 ? 0.969 9.596 10.982 1.00 83.31 93 GLU A N 1
ATOM 762 C CA . GLU A 1 93 ? 1.837 10.575 10.328 1.00 83.31 93 GLU A CA 1
ATOM 763 C C . GLU A 1 93 ? 3.216 9.989 10.007 1.00 83.31 93 GLU A C 1
ATOM 765 O O . GLU A 1 93 ? 3.700 10.194 8.890 1.00 83.31 93 GLU A O 1
ATOM 770 N N . SER A 1 94 ? 3.764 9.162 10.905 1.00 86.31 94 SER A N 1
ATOM 771 C CA . SER A 1 94 ? 5.017 8.417 10.714 1.00 86.31 94 SER A CA 1
ATOM 772 C C . SER A 1 94 ? 4.941 7.328 9.624 1.00 86.31 94 SER A C 1
ATOM 774 O O . SER A 1 94 ? 5.964 6.922 9.065 1.00 86.31 94 SER A O 1
ATOM 776 N N . LEU A 1 95 ? 3.743 6.845 9.266 1.00 81.56 95 LEU A N 1
ATOM 777 C CA . LEU A 1 95 ? 3.584 5.823 8.227 1.00 81.56 95 LEU A CA 1
ATOM 778 C C . LEU A 1 95 ? 3.954 6.339 6.828 1.00 81.56 95 LEU A C 1
ATOM 780 O O . LEU A 1 95 ? 3.599 7.443 6.407 1.00 81.56 95 LEU A O 1
ATOM 784 N N . SER A 1 96 ? 4.580 5.464 6.036 1.00 79.31 96 SER A N 1
ATOM 785 C CA . SER A 1 96 ? 4.842 5.725 4.619 1.00 79.31 96 SER A CA 1
ATOM 786 C C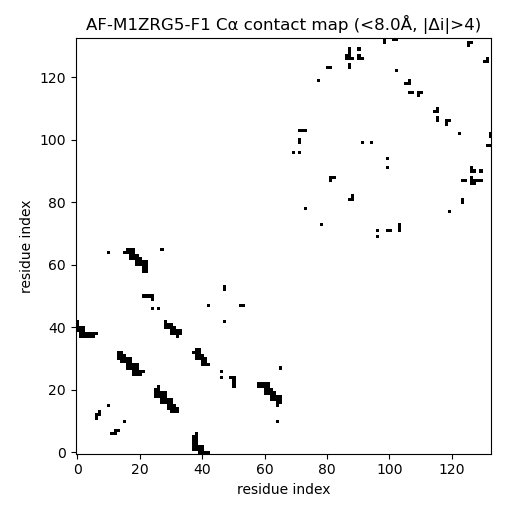 . SER A 1 96 ? 3.544 5.802 3.809 1.00 79.31 96 SER A C 1
ATOM 788 O O . SER A 1 96 ? 2.557 5.132 4.129 1.00 79.31 96 SER A O 1
ATOM 790 N N . TYR A 1 97 ? 3.580 6.534 2.689 1.00 74.06 97 TYR A N 1
ATOM 791 C CA . TYR A 1 97 ? 2.453 6.691 1.762 1.00 74.06 97 TYR A CA 1
ATOM 792 C C . TYR A 1 97 ? 1.712 5.379 1.467 1.00 74.06 97 TYR A C 1
ATOM 794 O O . TYR A 1 97 ? 0.494 5.320 1.595 1.00 74.06 97 TYR A O 1
ATOM 802 N N . SER A 1 98 ? 2.430 4.304 1.121 1.00 75.75 98 SER A N 1
ATOM 803 C CA . SER A 1 98 ? 1.804 3.026 0.762 1.00 75.75 98 SER A CA 1
ATOM 804 C C . SER A 1 98 ? 0.935 2.465 1.887 1.00 75.75 98 SER A C 1
ATOM 806 O O . SER A 1 98 ? -0.088 1.843 1.621 1.00 75.75 98 SER A O 1
ATOM 808 N N . GLN A 1 99 ? 1.323 2.687 3.143 1.00 80.50 99 GLN A N 1
ATOM 809 C CA . GLN A 1 99 ? 0.573 2.203 4.299 1.00 80.50 99 GLN A CA 1
ATOM 810 C C . GLN A 1 99 ? -0.646 3.086 4.565 1.00 80.50 99 GLN A C 1
ATOM 812 O O . GLN A 1 99 ? -1.740 2.558 4.751 1.00 80.50 99 GLN A O 1
ATOM 817 N N . LYS A 1 100 ? -0.483 4.416 4.490 1.00 82.56 100 LYS A N 1
ATOM 818 C CA . LYS A 1 100 ? -1.601 5.375 4.537 1.00 82.56 100 LYS A CA 1
ATOM 819 C C . LYS A 1 100 ? -2.638 5.047 3.455 1.00 82.56 100 LYS A C 1
ATOM 821 O O . LYS A 1 100 ? -3.825 4.916 3.743 1.00 82.56 100 LYS A O 1
ATOM 826 N N . HIS A 1 101 ? -2.175 4.804 2.230 1.00 82.25 101 HIS A N 1
ATOM 827 C CA . HIS A 1 101 ? -3.015 4.438 1.097 1.00 82.25 101 HIS A CA 1
ATOM 828 C C . HIS A 1 101 ? -3.745 3.113 1.315 1.00 82.25 101 HIS A C 1
ATOM 830 O O . HIS A 1 101 ? -4.947 3.060 1.094 1.00 82.25 101 HIS A O 1
ATOM 836 N N . LYS A 1 102 ? -3.074 2.065 1.812 1.00 83.00 102 LYS A N 1
ATOM 837 C CA . LYS A 1 102 ? -3.730 0.788 2.138 1.00 83.00 102 LYS A CA 1
ATOM 838 C C . LYS A 1 102 ? -4.864 0.945 3.149 1.00 83.00 102 LYS A C 1
ATOM 840 O O . LYS A 1 102 ? -5.924 0.358 2.956 1.00 83.00 102 LYS A O 1
ATOM 845 N N . TYR A 1 103 ? -4.656 1.730 4.209 1.00 84.69 103 TYR A N 1
ATOM 846 C CA . TYR A 1 103 ? -5.698 2.006 5.200 1.00 84.69 103 TYR A CA 1
ATOM 847 C C . TYR A 1 103 ? -6.903 2.695 4.562 1.00 84.69 103 TYR A C 1
ATOM 849 O O . TYR A 1 103 ? -8.034 2.236 4.727 1.00 84.69 103 TYR A O 1
ATOM 857 N N . ILE A 1 104 ? -6.664 3.755 3.787 1.00 82.50 104 ILE A N 1
ATOM 858 C CA . ILE A 1 104 ? -7.743 4.474 3.111 1.00 82.50 104 ILE A CA 1
ATOM 859 C C . ILE A 1 104 ? -8.429 3.595 2.072 1.00 82.50 104 ILE A C 1
ATOM 861 O O . ILE A 1 104 ? -9.648 3.520 2.093 1.00 82.50 104 ILE A O 1
ATOM 865 N N . GLN A 1 105 ? -7.690 2.859 1.244 1.00 82.44 105 GLN A N 1
ATOM 866 C CA . GLN A 1 105 ? -8.243 1.905 0.283 1.00 82.44 105 GLN A CA 1
ATOM 867 C C . GLN A 1 105 ? -9.097 0.836 0.977 1.00 82.44 105 GLN A C 1
ATOM 869 O O . GLN A 1 105 ? -10.168 0.481 0.490 1.00 82.44 105 GLN A O 1
ATOM 874 N N . TRP A 1 106 ? -8.668 0.333 2.136 1.00 85.00 106 TRP A N 1
ATOM 875 C CA . TRP A 1 106 ? -9.442 -0.628 2.919 1.00 85.00 106 TRP A CA 1
ATOM 876 C C . TRP A 1 106 ? -10.757 -0.025 3.426 1.00 85.00 106 TRP A C 1
ATOM 878 O O . TRP A 1 106 ? -11.798 -0.684 3.376 1.00 85.00 106 TRP A O 1
ATOM 888 N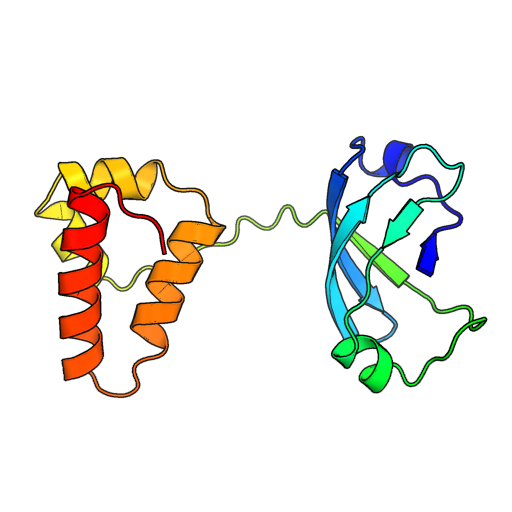 N . ILE A 1 107 ? -10.743 1.238 3.854 1.00 83.81 107 ILE A N 1
ATOM 889 C CA . ILE A 1 107 ? -11.946 1.962 4.281 1.00 83.81 107 ILE A CA 1
ATOM 890 C C . ILE A 1 107 ? -12.852 2.262 3.075 1.00 83.81 107 ILE A C 1
ATOM 892 O O . ILE A 1 107 ? -14.033 1.924 3.109 1.00 83.81 107 ILE A O 1
ATOM 896 N N . THR A 1 108 ? -12.321 2.833 1.991 1.00 80.50 108 THR A N 1
ATOM 897 C CA . THR A 1 108 ? -13.084 3.250 0.800 1.00 80.50 108 THR A CA 1
ATOM 898 C C . THR A 1 108 ? -13.618 2.075 -0.011 1.00 80.50 108 THR A C 1
ATOM 900 O O . THR A 1 108 ? -14.670 2.195 -0.632 1.00 80.50 108 THR A O 1
ATOM 903 N N . SER A 1 109 ? -12.964 0.913 0.055 1.00 79.12 109 SER A N 1
ATOM 904 C CA . SER A 1 109 ? -13.443 -0.337 -0.544 1.00 79.12 109 SER A CA 1
ATOM 905 C C . SER A 1 109 ? -14.806 -0.785 0.014 1.00 79.12 109 SER A C 1
ATOM 907 O O . SER A 1 109 ? -15.528 -1.537 -0.644 1.00 79.12 109 SER A O 1
ATOM 909 N N . ALA A 1 110 ? -15.205 -0.332 1.209 1.00 81.62 110 ALA A N 1
ATOM 910 C CA . ALA A 1 110 ? -16.524 -0.639 1.751 1.00 81.62 110 ALA A CA 1
ATOM 911 C C . ALA A 1 110 ? -17.620 0.206 1.074 1.00 81.62 110 ALA A C 1
ATOM 913 O O . ALA A 1 110 ? -17.672 1.421 1.239 1.00 81.62 110 ALA A O 1
ATOM 914 N N . LYS A 1 111 ? -18.551 -0.449 0.364 1.00 75.06 111 LYS A N 1
ATOM 915 C CA . LYS A 1 111 ? -19.706 0.216 -0.276 1.00 75.06 111 LYS A CA 1
ATOM 916 C C . LYS A 1 111 ? -20.754 0.731 0.722 1.00 75.06 111 LYS A C 1
ATOM 918 O O . LYS A 1 111 ? -21.428 1.709 0.432 1.00 75.06 111 LYS A O 1
ATOM 923 N N . LYS A 1 112 ? -20.896 0.081 1.885 1.00 84.75 112 LYS A N 1
ATOM 924 C CA . LYS A 1 112 ? -21.850 0.466 2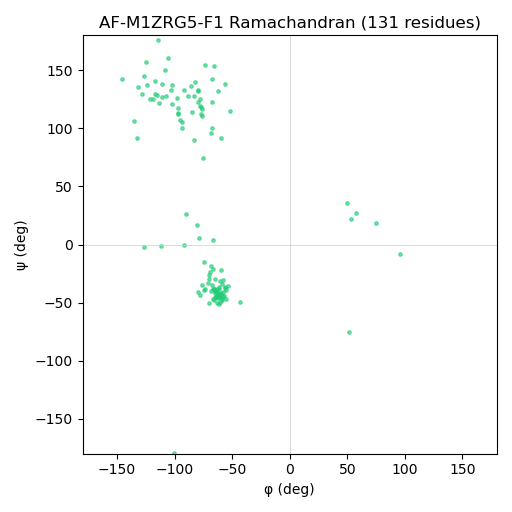.941 1.00 84.75 112 LYS A CA 1
ATOM 925 C C . LYS A 1 112 ? -21.205 1.411 3.950 1.00 84.75 112 LYS A C 1
ATOM 927 O O . LYS A 1 112 ? -20.130 1.104 4.469 1.00 84.75 112 LYS A O 1
ATOM 932 N N . GLU A 1 113 ? -21.899 2.491 4.292 1.00 77.81 113 GLU A N 1
ATOM 933 C CA . GLU A 1 113 ? -21.421 3.503 5.242 1.00 77.81 113 GLU A CA 1
ATOM 934 C C . GLU A 1 113 ? -21.198 2.925 6.649 1.00 77.81 113 GLU A C 1
ATOM 936 O O . GLU A 1 113 ? -20.129 3.103 7.227 1.00 77.81 113 GLU A O 1
ATOM 941 N N . GLU A 1 114 ? -22.101 2.066 7.134 1.00 81.81 114 GLU A N 1
ATOM 942 C CA . GLU A 1 114 ? -21.915 1.341 8.404 1.00 81.81 114 GLU A CA 1
ATOM 943 C C . GLU A 1 114 ? -20.613 0.519 8.440 1.00 81.81 114 GLU A C 1
ATOM 945 O O . GLU A 1 114 ? -19.929 0.433 9.464 1.00 81.81 114 GLU A O 1
ATOM 950 N N . THR A 1 115 ? -20.233 -0.079 7.304 1.00 83.12 115 THR A N 1
ATOM 951 C CA . THR A 1 115 ? -18.994 -0.863 7.196 1.00 83.12 115 THR A CA 1
ATOM 952 C C . THR A 1 115 ? -17.766 0.042 7.119 1.00 83.12 115 THR A C 1
ATOM 954 O O . THR A 1 115 ? -16.741 -0.293 7.714 1.00 83.12 115 THR A O 1
ATOM 957 N N . LYS A 1 116 ? -17.864 1.212 6.468 1.00 83.31 116 LYS A N 1
ATOM 958 C CA . LYS A 1 116 ? -16.805 2.236 6.498 1.00 83.31 116 LYS A CA 1
ATOM 959 C C . LYS A 1 116 ? -16.529 2.685 7.931 1.00 83.31 116 LYS A C 1
ATOM 961 O O . LYS A 1 116 ? -15.374 2.702 8.352 1.00 83.31 116 LYS A O 1
ATOM 966 N N . VAL A 1 117 ? -17.575 2.969 8.711 1.00 82.50 117 VAL A N 1
ATOM 967 C CA . VAL A 1 117 ? -17.447 3.414 10.108 1.00 82.50 117 VAL A CA 1
ATOM 968 C C . VAL A 1 117 ? -16.814 2.333 10.991 1.00 82.50 117 VAL A C 1
ATOM 970 O O . VAL A 1 117 ? -15.949 2.663 11.812 1.00 82.50 117 VAL A O 1
ATOM 973 N N . LYS A 1 118 ? -17.185 1.053 10.807 1.00 86.19 118 LYS A N 1
ATOM 974 C CA . LYS A 1 118 ? -16.535 -0.085 11.488 1.00 86.19 118 LYS A CA 1
ATOM 975 C C . LYS A 1 118 ? -15.049 -0.189 11.133 1.00 86.19 118 LYS A C 1
ATOM 977 O O . LYS A 1 118 ? -14.221 -0.175 12.040 1.00 86.19 118 LYS A O 1
ATOM 982 N N . ARG A 1 119 ? -14.704 -0.182 9.839 1.00 87.00 119 ARG A N 1
ATOM 983 C CA . ARG A 1 119 ? -13.304 -0.244 9.376 1.00 87.00 119 ARG A CA 1
ATOM 984 C C . ARG A 1 119 ? -12.476 0.944 9.856 1.00 87.00 119 ARG A C 1
ATOM 986 O O . ARG A 1 119 ? -11.324 0.759 10.220 1.00 87.00 119 ARG A O 1
ATOM 993 N N . MET A 1 120 ? -13.056 2.143 9.928 1.00 84.81 120 MET A N 1
ATOM 994 C CA . MET A 1 120 ? -12.388 3.309 10.516 1.00 84.81 120 MET A CA 1
ATOM 995 C C . MET A 1 120 ? -12.074 3.108 11.999 1.00 84.81 120 MET A C 1
ATOM 997 O O . MET A 1 120 ? -10.977 3.443 12.430 1.00 84.81 120 MET A O 1
ATOM 1001 N N . LYS A 1 121 ? -13.014 2.568 12.790 1.00 85.88 121 LYS A N 1
ATOM 1002 C CA . LYS A 1 121 ? -12.762 2.271 14.211 1.00 85.88 121 LYS A CA 1
ATOM 1003 C C . LYS A 1 121 ? -11.655 1.226 14.363 1.00 85.88 121 LYS A C 1
ATOM 1005 O O . LYS A 1 121 ? -10.727 1.444 15.131 1.00 85.88 121 LYS A O 1
ATOM 1010 N N . GLU A 1 122 ? -11.707 0.144 13.588 1.00 87.50 122 GLU A N 1
ATOM 1011 C CA . GLU A 1 122 ? -10.642 -0.866 13.580 1.00 87.50 122 GLU A CA 1
ATOM 1012 C C . GLU A 1 122 ? -9.294 -0.292 13.136 1.00 87.50 122 GLU A C 1
ATOM 1014 O O . GLU A 1 122 ? -8.259 -0.650 13.693 1.00 87.50 122 GLU A O 1
ATOM 1019 N N . ALA A 1 123 ? -9.289 0.609 12.153 1.00 86.69 123 ALA A N 1
ATOM 1020 C CA . ALA A 1 123 ? -8.074 1.259 11.692 1.00 86.69 123 ALA A CA 1
ATOM 1021 C C . ALA A 1 123 ? -7.428 2.101 12.799 1.00 86.69 123 ALA A C 1
ATOM 1023 O O . ALA A 1 123 ? -6.226 1.983 13.003 1.00 86.69 123 ALA A O 1
ATOM 1024 N N . ILE A 1 124 ? -8.212 2.873 13.560 1.00 86.12 124 ILE A N 1
ATOM 1025 C CA . ILE A 1 124 ? -7.715 3.626 14.725 1.00 86.12 124 ILE A CA 1
ATOM 1026 C C . ILE A 1 124 ? -7.091 2.679 15.757 1.00 86.12 124 ILE A C 1
ATOM 1028 O O . ILE A 1 124 ? -5.964 2.910 16.180 1.00 86.12 124 ILE A O 1
ATOM 1032 N N . VAL A 1 125 ? -7.779 1.584 16.109 1.00 87.56 125 VAL A N 1
ATOM 1033 C CA . VAL A 1 125 ? -7.266 0.593 17.074 1.00 87.56 125 VAL A CA 1
ATOM 1034 C C . VAL A 1 125 ? -5.955 -0.024 16.583 1.00 87.56 125 VAL A C 1
ATOM 1036 O O . VAL A 1 125 ? -5.004 -0.162 17.348 1.00 87.56 125 VAL A O 1
ATOM 1039 N N . LYS A 1 126 ? -5.858 -0.367 15.295 1.00 86.88 126 LYS A N 1
ATOM 1040 C CA . LYS A 1 126 ? -4.616 -0.899 14.719 1.00 86.88 126 LYS A CA 1
ATOM 1041 C C . LYS A 1 126 ? -3.488 0.129 14.736 1.00 86.88 126 LYS A C 1
ATOM 1043 O O . LYS A 1 126 ? -2.367 -0.236 15.069 1.00 86.88 126 LYS A O 1
ATOM 1048 N N . LEU A 1 127 ? -3.773 1.390 14.418 1.00 86.56 127 LEU A N 1
ATOM 1049 C CA . LEU A 1 127 ? -2.784 2.471 14.453 1.00 86.56 127 LEU A CA 1
ATOM 1050 C C . LEU A 1 127 ? -2.291 2.750 15.876 1.00 86.56 127 LEU A C 1
ATOM 1052 O O . LEU A 1 127 ? -1.092 2.912 16.073 1.00 86.56 127 LEU A O 1
ATOM 1056 N N . GLU A 1 128 ? -3.183 2.721 16.868 1.00 86.88 128 GLU A N 1
ATOM 1057 C CA . GLU A 1 128 ? -2.832 2.830 18.289 1.00 86.88 128 GLU A CA 1
ATOM 1058 C C . GLU A 1 128 ? -1.895 1.693 18.728 1.00 86.88 128 GLU A C 1
ATOM 1060 O O . GLU A 1 128 ? -0.881 1.927 19.381 1.00 86.88 128 GLU A O 1
ATOM 1065 N N . ASN A 1 129 ? -2.165 0.469 18.264 1.00 87.06 129 ASN A N 1
ATOM 1066 C CA . ASN A 1 129 ? -1.315 -0.701 18.497 1.00 87.06 129 ASN A CA 1
ATOM 1067 C C . ASN A 1 129 ? -0.075 -0.766 17.580 1.00 87.06 129 ASN A C 1
ATOM 1069 O O . ASN A 1 129 ? 0.648 -1.761 17.592 1.00 87.06 129 ASN A O 1
ATOM 1073 N N . LYS A 1 130 ? 0.187 0.267 16.765 1.00 84.00 130 LYS A N 1
ATOM 1074 C CA . LYS A 1 130 ? 1.298 0.325 15.795 1.00 84.00 130 LYS A CA 1
ATOM 1075 C C . LYS A 1 130 ? 1.296 -0.814 14.761 1.00 84.00 130 LYS A C 1
ATOM 1077 O O . LYS A 1 130 ? 2.335 -1.190 14.211 1.00 84.00 130 LYS A O 1
ATOM 1082 N N . ILE A 1 131 ? 0.119 -1.361 14.466 1.00 79.75 131 ILE A N 1
ATOM 1083 C CA . ILE A 1 131 ? -0.084 -2.459 13.520 1.00 79.75 131 ILE A CA 1
ATOM 1084 C C . ILE A 1 131 ? -0.231 -1.899 12.100 1.00 79.75 131 ILE A C 1
ATOM 1086 O O . ILE A 1 131 ? -0.931 -0.918 11.840 1.00 79.75 131 ILE A O 1
ATOM 1090 N N . LYS A 1 132 ? 0.438 -2.553 11.152 1.00 78.25 132 LYS A N 1
ATOM 1091 C CA . LYS A 1 132 ? 0.455 -2.214 9.724 1.00 78.25 132 LYS A CA 1
ATOM 1092 C C . LYS A 1 132 ? -0.465 -3.171 8.947 1.00 78.25 132 LYS A C 1
ATOM 1094 O O . LYS A 1 132 ? -0.439 -4.368 9.215 1.00 78.25 132 LYS A O 1
ATOM 1099 N N . ILE A 1 133 ? -1.251 -2.649 7.997 1.00 66.50 133 ILE A N 1
ATOM 1100 C CA . ILE A 1 133 ? -2.048 -3.426 7.013 1.00 66.50 133 ILE A CA 1
ATOM 1101 C C . ILE A 1 133 ? -1.251 -3.592 5.704 1.00 66.50 133 ILE A C 1
ATOM 1103 O O . ILE A 1 133 ? -0.381 -2.743 5.391 1.00 66.50 133 ILE A O 1
#

Solvent-accessible surface area (backbone atoms only — not comparable to full-atom values): 7949 Å² total; per-residue (Å²): 92,80,40,98,60,67,55,49,79,77,66,73,39,66,68,38,57,28,38,33,31,49,82,86,45,81,40,84,39,52,41,38,54,86,88,54,102,46,38,39,44,76,76,55,71,66,59,42,61,72,68,70,59,63,93,89,65,90,75,65,68,49,79,40,76,62,72,72,78,75,76,68,82,69,54,65,72,54,51,55,55,29,70,77,32,63,63,23,34,55,47,52,70,71,46,53,64,72,47,53,40,47,54,47,49,61,29,65,68,40,89,46,66,74,52,25,56,50,45,46,54,52,48,47,55,32,26,56,70,71,53,83,122